Protein AF-A0A932K5R3-F1 (afdb_monomer_lite)

Structure (mmCIF, N/CA/C/O backbone):
data_AF-A0A932K5R3-F1
#
_entry.id   AF-A0A932K5R3-F1
#
loop_
_atom_site.group_PDB
_atom_site.id
_atom_site.type_symbol
_atom_site.label_atom_id
_atom_site.label_alt_id
_atom_site.label_comp_id
_atom_site.label_asym_id
_atom_site.label_entity_id
_atom_site.label_seq_id
_atom_site.pdbx_PDB_ins_code
_atom_site.Cartn_x
_atom_site.Cartn_y
_atom_site.Cartn_z
_atom_site.occupancy
_atom_site.B_iso_or_equiv
_atom_site.auth_seq_id
_atom_site.auth_comp_id
_atom_site.auth_asym_id
_atom_site.auth_atom_id
_atom_site.pdbx_PDB_model_num
ATOM 1 N N . MET A 1 1 ? -23.236 1.433 16.968 1.00 66.75 1 MET A N 1
ATOM 2 C CA . MET A 1 1 ? -21.764 1.515 16.979 1.00 66.75 1 MET A CA 1
ATOM 3 C C . MET A 1 1 ? -21.253 0.696 18.147 1.00 66.75 1 MET A C 1
ATOM 5 O O . MET A 1 1 ? -21.890 0.719 19.198 1.00 66.75 1 MET A O 1
ATOM 9 N N . MET A 1 2 ? -20.186 -0.071 17.937 1.00 86.25 2 MET A N 1
ATOM 10 C CA . MET A 1 2 ? -19.552 -0.888 18.974 1.00 86.25 2 MET A CA 1
ATOM 11 C C . MET A 1 2 ? -18.861 0.007 20.013 1.00 86.25 2 MET A C 1
ATOM 13 O O . MET A 1 2 ? -18.422 1.105 19.679 1.00 86.25 2 MET A O 1
ATOM 17 N N . THR A 1 3 ? -18.779 -0.429 21.274 1.00 94.00 3 THR A N 1
ATOM 18 C CA . THR A 1 3 ? -17.983 0.296 22.279 1.00 94.00 3 THR A CA 1
ATOM 19 C C . THR A 1 3 ? -16.505 -0.046 22.130 1.00 94.00 3 THR A C 1
ATOM 21 O O . THR A 1 3 ? -16.163 -1.153 21.709 1.00 94.00 3 THR A O 1
ATOM 24 N N . GLU A 1 4 ? -15.633 0.875 22.531 1.00 94.44 4 GLU A N 1
ATOM 25 C CA . GLU A 1 4 ? -14.185 0.662 22.528 1.00 94.44 4 GLU A CA 1
ATOM 26 C C . GLU A 1 4 ? -13.789 -0.573 23.349 1.00 94.44 4 GLU A C 1
ATOM 28 O O . GLU A 1 4 ? -13.061 -1.431 22.861 1.00 94.44 4 GLU A O 1
ATOM 33 N N . ALA A 1 5 ? -14.354 -0.734 24.550 1.00 96.00 5 ALA A N 1
ATOM 34 C CA . ALA A 1 5 ? -14.078 -1.882 25.411 1.00 96.00 5 ALA A CA 1
ATOM 35 C C . ALA A 1 5 ? -14.437 -3.220 24.742 1.00 96.00 5 ALA A C 1
ATOM 37 O O . ALA A 1 5 ? -13.679 -4.185 24.832 1.00 96.00 5 ALA A O 1
ATOM 38 N N . THR A 1 6 ? -15.572 -3.284 24.036 1.00 95.00 6 THR A N 1
ATOM 39 C CA . THR A 1 6 ? -15.975 -4.489 23.294 1.00 95.00 6 THR A CA 1
ATOM 40 C C . THR A 1 6 ? -15.024 -4.769 22.129 1.00 95.00 6 THR A C 1
ATOM 42 O O . THR A 1 6 ? -14.670 -5.923 21.895 1.00 95.00 6 THR A O 1
ATOM 45 N N . MET A 1 7 ? -14.593 -3.731 21.406 1.00 96.00 7 MET A N 1
ATOM 46 C CA . MET A 1 7 ? -13.663 -3.861 20.278 1.00 96.00 7 MET A CA 1
ATOM 47 C C . MET A 1 7 ? -12.280 -4.319 20.725 1.00 96.00 7 MET A C 1
ATOM 49 O O . MET A 1 7 ? -11.738 -5.265 20.156 1.00 96.00 7 MET A O 1
ATOM 53 N N . LEU A 1 8 ? -11.746 -3.727 21.790 1.00 96.38 8 LEU A N 1
ATOM 54 C CA . LEU A 1 8 ? -10.459 -4.123 22.355 1.00 96.38 8 LEU A CA 1
ATOM 55 C C . LEU A 1 8 ? -10.489 -5.545 22.923 1.00 96.38 8 LEU A C 1
ATOM 57 O O . LEU A 1 8 ? -9.521 -6.277 22.748 1.00 96.38 8 LEU A O 1
ATOM 61 N N . ALA A 1 9 ? -11.593 -5.971 23.546 1.00 96.69 9 ALA A N 1
ATOM 62 C CA . ALA A 1 9 ? -11.739 -7.352 24.010 1.00 96.69 9 ALA A CA 1
ATOM 63 C C . ALA A 1 9 ? -11.690 -8.360 22.848 1.00 96.69 9 ALA A C 1
ATOM 65 O O . ALA A 1 9 ? -11.030 -9.391 22.961 1.00 96.69 9 ALA A O 1
ATOM 66 N N . LYS A 1 10 ? -12.333 -8.037 21.717 1.00 95.94 10 LYS A N 1
ATOM 67 C CA . LYS A 1 10 ? -12.293 -8.847 20.490 1.00 95.94 10 LYS A CA 1
ATOM 68 C C . LYS A 1 10 ? -10.869 -8.936 19.922 1.00 95.94 10 LYS A C 1
ATOM 70 O O . LYS A 1 10 ? -10.383 -10.033 19.657 1.00 95.94 10 LYS A O 1
ATOM 75 N N . ILE A 1 11 ? -10.167 -7.802 19.829 1.00 96.44 11 ILE A N 1
ATOM 76 C CA . ILE A 1 11 ? -8.760 -7.752 19.390 1.00 96.44 11 ILE A CA 1
ATOM 77 C C . ILE A 1 11 ? -7.864 -8.573 20.331 1.00 96.44 11 ILE A C 1
ATOM 79 O O . ILE A 1 11 ? -7.038 -9.358 19.872 1.00 96.44 11 ILE A O 1
ATOM 83 N N . ALA A 1 12 ? -8.044 -8.446 21.649 1.00 97.81 12 ALA A N 1
ATOM 84 C CA . ALA A 1 12 ? -7.272 -9.189 22.646 1.00 97.81 12 ALA A CA 1
ATOM 85 C C . ALA A 1 12 ? -7.528 -10.706 22.597 1.00 97.81 12 ALA A C 1
ATOM 87 O O . ALA A 1 12 ? -6.641 -11.487 22.938 1.00 97.81 12 ALA A O 1
ATOM 88 N N . ALA A 1 13 ? -8.714 -11.125 22.148 1.00 97.69 13 ALA A N 1
ATOM 89 C CA . ALA A 1 13 ? -9.039 -12.525 21.885 1.00 97.69 13 ALA A CA 1
ATOM 90 C C . ALA A 1 13 ? -8.421 -13.062 20.576 1.00 97.69 13 ALA A C 1
ATOM 92 O O . ALA A 1 13 ? -8.561 -14.249 20.282 1.00 97.69 13 ALA A O 1
ATOM 93 N N . GLY A 1 14 ? -7.726 -12.219 19.801 1.00 97.50 14 GLY A N 1
ATOM 94 C CA . GLY A 1 14 ? -7.122 -12.582 18.516 1.00 97.50 14 GLY A CA 1
ATOM 95 C C . GLY A 1 14 ? -8.114 -12.616 17.352 1.00 97.50 14 GLY A C 1
ATOM 96 O O . GLY A 1 14 ? -7.800 -13.164 16.299 1.00 97.50 14 GLY A O 1
ATOM 97 N N . GLU A 1 15 ? -9.311 -12.057 17.528 1.00 97.00 15 GLU A N 1
ATOM 98 C CA . GLU A 1 15 ? -10.321 -11.988 16.476 1.00 97.00 15 GLU A CA 1
ATOM 99 C C . GLU A 1 15 ? -10.122 -10.758 15.574 1.00 97.00 15 GLU A C 1
ATOM 101 O O . GLU A 1 15 ? -9.736 -9.678 16.026 1.00 97.00 15 GLU A O 1
ATOM 106 N N . THR A 1 16 ? -10.466 -10.896 14.294 1.00 96.31 16 THR A N 1
ATOM 107 C CA . THR A 1 16 ? -10.411 -9.822 13.292 1.00 96.31 16 THR A CA 1
ATOM 108 C C . THR A 1 16 ? -11.631 -8.901 13.344 1.00 96.31 16 THR A C 1
ATOM 110 O O . THR A 1 16 ? -12.762 -9.345 13.557 1.00 96.31 16 THR A O 1
ATOM 113 N N . VAL A 1 17 ? -11.409 -7.604 13.107 1.00 95.19 17 VAL A N 1
ATOM 114 C CA . VAL A 1 17 ? -12.472 -6.614 12.871 1.00 95.19 17 VAL A CA 1
ATOM 115 C C . VAL A 1 17 ? -12.795 -6.615 11.377 1.00 95.19 17 VAL A C 1
ATOM 117 O O . VAL A 1 17 ? -11.997 -6.164 10.565 1.00 95.19 17 VAL A O 1
ATOM 120 N N . GLU A 1 18 ? -13.958 -7.142 11.009 1.00 94.31 18 GLU A N 1
ATOM 121 C CA . GLU A 1 18 ? -14.312 -7.463 9.617 1.00 94.31 18 GLU A CA 1
ATOM 122 C C . GLU A 1 18 ? -15.305 -6.474 8.991 1.00 94.31 18 GLU A C 1
ATOM 124 O O . GLU A 1 18 ? -15.591 -6.541 7.799 1.00 94.31 18 GLU A O 1
ATOM 129 N N . SER A 1 19 ? -15.885 -5.560 9.777 1.00 94.38 19 SER A N 1
ATOM 130 C CA . SER A 1 19 ? -16.866 -4.600 9.257 1.00 94.38 19 SER A CA 1
ATOM 131 C C . SER A 1 19 ? -16.892 -3.290 10.032 1.00 94.38 19 SER A C 1
ATOM 133 O O . SER A 1 19 ? -16.572 -3.242 11.219 1.00 94.38 19 SER A O 1
ATOM 135 N N . MET A 1 20 ? -17.391 -2.233 9.384 1.00 92.81 20 MET A N 1
ATOM 136 C CA . MET A 1 20 ? -17.586 -0.917 10.008 1.00 92.81 20 MET A CA 1
ATOM 137 C C . MET A 1 20 ? -18.475 -0.968 11.261 1.00 92.81 20 MET A C 1
ATOM 139 O O . MET A 1 20 ? -18.300 -0.169 12.172 1.00 92.81 20 MET A O 1
ATOM 143 N N . ALA A 1 21 ? -19.417 -1.915 11.347 1.00 93.56 21 ALA A N 1
ATOM 144 C CA . ALA A 1 21 ? -20.284 -2.062 12.517 1.00 93.56 21 ALA A CA 1
ATOM 145 C C 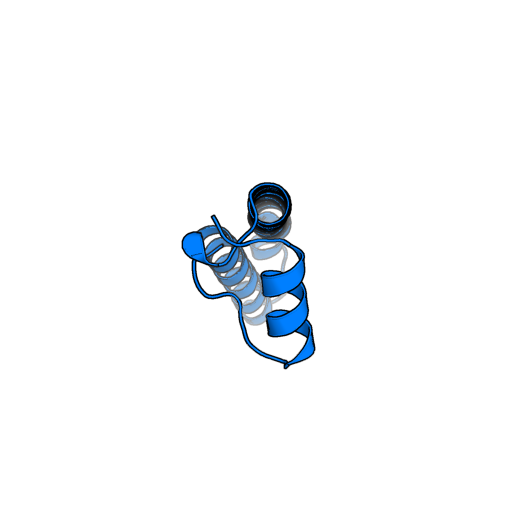. ALA A 1 21 ? -19.525 -2.522 13.778 1.00 93.56 21 ALA A C 1
ATOM 147 O O . ALA A 1 21 ? -20.002 -2.292 14.892 1.00 93.56 21 ALA A O 1
ATOM 148 N N . GLN A 1 22 ? -18.362 -3.157 13.596 1.00 94.69 22 GLN A N 1
ATOM 149 C CA . GLN A 1 22 ? -17.478 -3.636 14.662 1.00 94.69 22 GLN A CA 1
ATOM 150 C C . GLN A 1 22 ? -16.416 -2.602 15.070 1.00 94.69 22 GLN A C 1
ATOM 152 O O . GLN A 1 22 ? -15.613 -2.878 15.958 1.00 94.69 22 GLN A O 1
ATOM 157 N N . MET A 1 23 ? -16.407 -1.426 14.437 1.00 96.00 23 MET A N 1
ATOM 158 C CA . MET A 1 23 ? -15.447 -0.357 14.700 1.00 96.00 23 MET A CA 1
ATOM 159 C C . MET A 1 23 ? -16.065 0.720 15.596 1.00 96.00 23 MET A C 1
ATOM 161 O O . MET A 1 23 ? -17.272 0.985 15.548 1.00 96.00 23 MET A O 1
ATOM 165 N N . THR A 1 24 ? -15.224 1.363 16.404 1.00 96.44 24 THR A N 1
ATOM 166 C CA . THR A 1 24 ? -15.521 2.707 16.911 1.00 96.44 24 THR A CA 1
ATOM 167 C C . THR A 1 24 ? -15.283 3.726 15.794 1.00 96.44 24 THR A C 1
ATOM 169 O O . THR A 1 24 ? -14.552 3.447 14.843 1.00 96.44 24 THR A O 1
ATOM 172 N N . GLU A 1 25 ? -15.872 4.920 15.897 1.00 95.44 25 GLU A N 1
ATOM 173 C CA . GLU A 1 25 ? -15.636 5.962 14.884 1.00 95.44 25 GLU A CA 1
ATOM 174 C C . GLU A 1 25 ? -14.171 6.406 14.848 1.00 95.44 25 GLU A C 1
ATOM 176 O O . GLU A 1 25 ? -13.608 6.525 13.767 1.00 95.44 25 GLU A O 1
ATOM 181 N N . GLU A 1 26 ? -13.519 6.545 16.006 1.00 95.38 26 GLU A N 1
ATOM 182 C CA . GLU A 1 26 ? -12.090 6.881 16.074 1.00 95.38 26 GLU A CA 1
ATOM 183 C C . GLU A 1 26 ? -11.212 5.812 15.407 1.00 95.38 26 GLU A C 1
ATOM 185 O O . GLU A 1 26 ? -10.290 6.131 14.658 1.00 95.38 26 GLU A O 1
ATOM 190 N N . TYR A 1 27 ? -11.507 4.527 15.629 1.00 96.38 27 TYR A N 1
ATOM 191 C CA . TYR A 1 27 ? -10.774 3.445 14.972 1.00 96.38 27 TYR A CA 1
ATOM 192 C C . TYR A 1 27 ? -10.959 3.492 13.458 1.00 96.38 27 TYR A C 1
ATOM 194 O O . TYR A 1 27 ? -9.995 3.360 12.709 1.00 96.38 27 TYR A O 1
ATOM 202 N N . LYS A 1 28 ? -12.197 3.708 13.006 1.00 96.12 28 LYS A N 1
ATOM 203 C CA . LYS A 1 28 ? -12.528 3.811 11.586 1.00 96.12 28 LYS A CA 1
ATOM 204 C C . LYS A 1 28 ? -11.819 4.994 10.924 1.00 96.12 28 LYS A C 1
ATOM 206 O O . LYS A 1 28 ? -11.289 4.830 9.830 1.00 96.12 28 LYS A O 1
ATOM 211 N N . GLU A 1 29 ? -11.799 6.158 11.567 1.00 97.12 29 GLU A N 1
ATOM 212 C CA . GLU A 1 29 ? -11.118 7.350 11.054 1.00 97.12 29 GLU A CA 1
ATOM 213 C C . GLU A 1 29 ? -9.609 7.115 10.921 1.00 97.12 29 GLU A C 1
ATOM 215 O O . GLU A 1 29 ? -9.037 7.335 9.854 1.00 97.12 29 GLU A O 1
ATOM 220 N N . ASN A 1 30 ? -8.978 6.574 11.964 1.00 97.44 30 ASN A N 1
ATOM 221 C CA . ASN A 1 30 ? -7.551 6.262 11.937 1.00 97.44 30 ASN A CA 1
ATOM 222 C C . ASN A 1 30 ? -7.208 5.177 10.907 1.00 97.44 30 ASN A C 1
ATOM 224 O O . ASN A 1 30 ? -6.207 5.304 10.201 1.00 97.44 30 ASN A O 1
ATOM 228 N N . LEU A 1 31 ? -8.041 4.139 10.779 1.00 96.69 31 LEU A N 1
ATOM 229 C CA . LEU A 1 31 ? -7.867 3.110 9.756 1.00 96.69 31 LEU A CA 1
ATOM 230 C C . LEU A 1 31 ? -7.980 3.711 8.353 1.00 96.69 31 LEU A C 1
ATOM 232 O O . LEU A 1 31 ? -7.152 3.417 7.502 1.00 96.69 31 LEU A O 1
ATOM 236 N N . MET A 1 32 ? -8.958 4.583 8.115 1.00 97.19 32 MET A N 1
ATOM 237 C CA . MET A 1 32 ? -9.120 5.245 6.822 1.00 97.19 32 MET A CA 1
ATOM 238 C C . MET A 1 32 ? -7.911 6.122 6.481 1.00 97.19 32 MET A C 1
ATOM 240 O O . MET A 1 32 ? -7.407 6.043 5.364 1.00 97.19 32 MET A O 1
ATOM 244 N N . HIS A 1 33 ? -7.400 6.907 7.435 1.00 98.19 33 HIS A N 1
ATOM 245 C CA . HIS A 1 33 ? -6.171 7.678 7.230 1.00 98.19 33 HIS A CA 1
ATOM 246 C C . HIS A 1 33 ? -4.977 6.777 6.910 1.00 98.19 33 HIS A C 1
ATOM 248 O O . HIS A 1 33 ? -4.223 7.075 5.986 1.00 98.19 33 HIS A O 1
ATOM 254 N N . LEU A 1 34 ? -4.816 5.668 7.637 1.00 97.94 34 LEU A N 1
ATOM 255 C CA . LEU A 1 34 ? -3.748 4.707 7.381 1.00 97.94 34 LEU A CA 1
ATOM 256 C C . LEU A 1 34 ? -3.854 4.103 5.975 1.00 97.94 34 LEU A C 1
ATOM 258 O O . LEU A 1 34 ? -2.877 4.144 5.234 1.00 97.94 34 LEU A O 1
ATOM 262 N N . MET A 1 35 ? -5.027 3.585 5.604 1.00 97.81 35 MET A N 1
ATOM 263 C CA . MET A 1 35 ? -5.250 2.946 4.302 1.00 97.81 35 MET A CA 1
ATOM 264 C C . MET A 1 35 ? -5.000 3.920 3.148 1.00 97.81 35 MET A C 1
ATOM 266 O O . MET A 1 35 ? -4.313 3.564 2.197 1.00 97.81 35 MET A O 1
ATOM 270 N N . LEU A 1 36 ? -5.466 5.169 3.267 1.00 98.06 36 LEU A N 1
ATOM 271 C CA . LEU A 1 36 ? -5.220 6.207 2.262 1.00 98.06 36 LEU A CA 1
ATOM 272 C C . LEU A 1 36 ? -3.730 6.537 2.126 1.00 98.06 36 LEU A C 1
ATOM 274 O O . LEU A 1 36 ? -3.212 6.558 1.014 1.00 98.06 36 LEU A O 1
ATOM 278 N N . MET A 1 37 ? -3.022 6.738 3.243 1.00 98.31 37 MET A N 1
ATOM 279 C CA . MET A 1 37 ? -1.575 6.980 3.203 1.00 98.31 37 MET A CA 1
ATOM 280 C C . MET A 1 37 ? -0.819 5.804 2.579 1.00 98.31 37 MET A C 1
ATOM 282 O O . MET A 1 37 ? 0.183 6.017 1.896 1.00 98.31 37 MET A O 1
ATOM 286 N N . GLN A 1 38 ? -1.284 4.573 2.803 1.00 98.38 38 GLN A N 1
ATOM 287 C CA . GLN A 1 38 ? -0.659 3.387 2.234 1.00 98.38 38 GLN A CA 1
ATOM 288 C C . GLN A 1 38 ? -0.924 3.290 0.729 1.00 98.38 38 GLN A C 1
ATOM 290 O O . GLN A 1 38 ? 0.030 3.147 -0.028 1.00 98.38 38 GLN A O 1
ATOM 295 N N . ALA A 1 39 ? -2.169 3.493 0.287 1.00 98.31 39 ALA A N 1
ATOM 296 C CA . ALA A 1 39 ? -2.525 3.550 -1.132 1.00 98.31 39 ALA A CA 1
ATOM 297 C C . ALA A 1 39 ? -1.720 4.623 -1.889 1.00 98.31 39 ALA A C 1
ATOM 299 O O . ALA A 1 39 ? -1.144 4.346 -2.943 1.00 98.31 39 ALA A O 1
ATOM 300 N N . ASP A 1 40 ? -1.615 5.829 -1.320 1.00 98.44 40 ASP A N 1
ATOM 301 C CA . ASP A 1 40 ? -0.828 6.925 -1.894 1.00 98.44 40 ASP A CA 1
ATOM 302 C C . ASP A 1 40 ? 0.669 6.584 -1.956 1.00 98.44 40 ASP A C 1
ATOM 304 O O . ASP A 1 40 ? 1.351 6.958 -2.914 1.00 98.44 40 ASP A O 1
ATOM 308 N N . SER A 1 41 ? 1.186 5.863 -0.956 1.00 98.31 41 SER A N 1
ATOM 309 C CA . SER A 1 41 ? 2.594 5.453 -0.908 1.00 98.31 41 SER A CA 1
ATOM 310 C C . SER A 1 41 ? 2.932 4.433 -1.994 1.00 98.31 41 SER A C 1
ATOM 312 O O . SER A 1 41 ? 3.935 4.625 -2.685 1.00 98.31 41 SER A O 1
ATOM 314 N N . GLU A 1 42 ? 2.090 3.415 -2.202 1.00 98.50 42 GLU A N 1
ATOM 315 C CA . GLU A 1 42 ? 2.298 2.427 -3.275 1.00 98.50 42 GLU A CA 1
ATOM 316 C C . GLU A 1 42 ? 2.182 3.084 -4.652 1.00 98.50 42 GLU A C 1
ATOM 318 O O . GLU A 1 42 ? 3.032 2.887 -5.524 1.00 98.50 42 GLU A O 1
ATOM 323 N N . LEU A 1 43 ? 1.196 3.972 -4.832 1.00 98.12 43 LEU A N 1
ATOM 324 C CA . LEU A 1 43 ? 1.043 4.726 -6.073 1.00 98.12 43 LEU A CA 1
ATOM 325 C C . LEU A 1 43 ? 2.294 5.567 -6.365 1.00 98.12 43 LEU A C 1
ATOM 327 O O . LEU A 1 43 ? 2.854 5.508 -7.464 1.00 98.12 43 LEU A O 1
ATOM 331 N N . ALA A 1 44 ? 2.758 6.340 -5.381 1.00 98.25 44 ALA A N 1
ATOM 332 C CA . ALA A 1 44 ? 3.950 7.168 -5.518 1.00 98.25 44 ALA A CA 1
ATOM 333 C C . ALA A 1 44 ? 5.210 6.326 -5.781 1.00 98.25 44 ALA A C 1
ATOM 335 O O . ALA A 1 44 ? 6.022 6.698 -6.636 1.00 98.25 44 ALA A O 1
ATOM 336 N N . GLY A 1 45 ? 5.357 5.191 -5.093 1.00 97.12 45 GLY A N 1
ATOM 337 C CA . GLY A 1 45 ? 6.440 4.229 -5.292 1.00 97.12 45 GLY A CA 1
ATOM 338 C C . GLY A 1 45 ? 6.462 3.677 -6.716 1.00 97.12 45 GLY A C 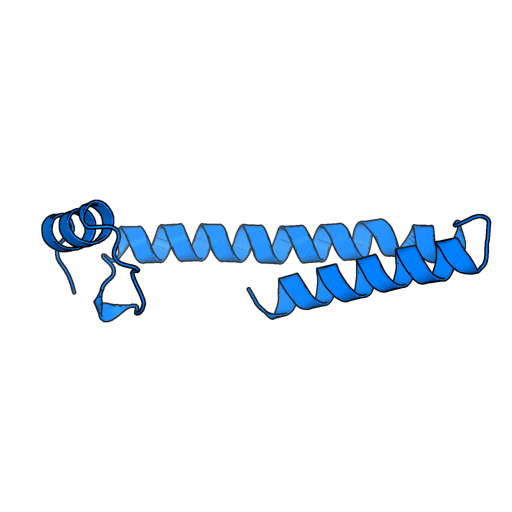1
ATOM 339 O O . GLY A 1 45 ? 7.479 3.801 -7.408 1.00 97.12 45 GLY A O 1
ATOM 340 N N . GLY A 1 46 ? 5.322 3.173 -7.198 1.00 97.50 46 GLY A N 1
ATOM 341 C CA . GLY A 1 46 ? 5.160 2.673 -8.564 1.00 97.50 46 GLY A CA 1
ATOM 342 C C . GLY A 1 46 ? 5.550 3.716 -9.614 1.00 97.50 46 GLY A C 1
ATOM 343 O O . GLY A 1 46 ? 6.390 3.452 -10.480 1.00 97.50 46 GLY A O 1
ATOM 344 N N . TYR A 1 47 ? 5.042 4.949 -9.497 1.00 97.81 47 TYR A N 1
ATOM 345 C CA . TYR A 1 47 ? 5.433 6.048 -10.393 1.00 97.81 47 TYR A CA 1
ATOM 346 C C . TYR A 1 47 ? 6.921 6.412 -10.289 1.00 97.81 47 TYR A C 1
ATOM 348 O O . TYR A 1 47 ? 7.545 6.744 -11.303 1.00 97.81 47 TYR A O 1
ATOM 356 N N . GLY A 1 48 ? 7.507 6.322 -9.094 1.00 97.62 48 GLY A N 1
ATOM 357 C CA . GLY A 1 48 ? 8.934 6.542 -8.864 1.00 97.62 48 GLY A CA 1
ATOM 358 C C . GLY A 1 48 ? 9.828 5.555 -9.624 1.00 97.62 48 GLY A C 1
ATOM 359 O O . GLY A 1 48 ? 10.910 5.939 -10.083 1.00 97.62 48 GLY A O 1
ATOM 360 N N . TYR A 1 49 ? 9.364 4.318 -9.826 1.00 97.50 49 TYR A N 1
ATOM 361 C CA . TYR A 1 49 ? 10.111 3.271 -10.530 1.00 97.50 49 TYR A CA 1
ATOM 362 C C . TYR A 1 49 ? 9.917 3.254 -12.053 1.00 97.50 49 TYR A C 1
ATOM 364 O O . TYR A 1 49 ? 10.806 2.769 -12.760 1.00 97.50 49 TYR A O 1
ATOM 372 N N . ILE A 1 50 ? 8.850 3.857 -12.598 1.00 98.06 50 ILE A N 1
ATOM 373 C CA . ILE A 1 50 ? 8.592 3.910 -14.055 1.00 98.06 50 ILE A CA 1
ATOM 374 C C . ILE A 1 50 ? 9.826 4.327 -14.884 1.00 98.06 50 ILE A C 1
ATOM 376 O O . ILE A 1 50 ? 10.152 3.636 -15.858 1.00 98.06 50 ILE A O 1
ATOM 380 N N . PRO A 1 51 ? 10.575 5.400 -14.542 1.00 98.06 51 PRO A N 1
ATOM 381 C CA . PRO A 1 51 ? 11.729 5.812 -15.341 1.00 98.06 51 PRO A CA 1
ATOM 382 C C . PRO A 1 51 ? 12.817 4.735 -15.432 1.00 98.06 51 PRO A C 1
ATOM 384 O O . PRO A 1 51 ? 13.576 4.706 -16.407 1.00 98.06 51 PRO A O 1
ATOM 387 N N . PHE A 1 52 ? 12.910 3.852 -14.435 1.00 97.88 52 PHE A N 1
ATOM 388 C CA . PHE A 1 52 ? 13.938 2.820 -14.355 1.00 97.88 52 PHE A CA 1
ATOM 389 C C . PHE A 1 52 ? 13.673 1.623 -15.268 1.00 97.88 52 PHE A C 1
ATOM 391 O O . PHE A 1 52 ? 14.639 0.982 -15.675 1.00 97.88 52 PHE A O 1
ATOM 398 N N . ILE A 1 53 ? 12.435 1.409 -15.729 1.00 98.12 53 ILE A N 1
ATOM 399 C CA . ILE A 1 53 ? 12.129 0.417 -16.778 1.00 98.12 53 ILE A CA 1
ATOM 400 C C . ILE A 1 53 ? 12.987 0.698 -18.022 1.00 98.12 53 ILE A C 1
ATOM 402 O O . ILE A 1 53 ? 13.614 -0.181 -18.610 1.00 98.12 53 ILE A O 1
ATOM 406 N N . SER A 1 54 ? 13.097 1.966 -18.423 1.00 97.19 54 SER A N 1
ATOM 407 C CA . SER A 1 54 ? 13.926 2.339 -19.574 1.00 97.19 54 SER A CA 1
ATOM 408 C C . SER A 1 54 ? 15.435 2.259 -19.296 1.00 97.19 54 SER A C 1
ATOM 410 O O . SER A 1 54 ? 16.205 2.019 -20.228 1.00 97.19 54 SER A O 1
ATOM 412 N N . LYS A 1 55 ? 15.851 2.388 -18.030 1.00 97.81 55 LYS A N 1
ATOM 413 C CA . LYS A 1 55 ? 17.261 2.454 -17.605 1.00 97.81 55 LYS A CA 1
ATOM 414 C C . LYS A 1 55 ? 17.863 1.103 -17.211 1.00 97.81 55 LYS A C 1
ATOM 416 O O . LYS A 1 55 ? 19.082 1.020 -17.111 1.00 97.81 55 LYS A O 1
ATOM 421 N N . ALA A 1 56 ? 17.045 0.076 -16.980 1.00 97.88 56 ALA A N 1
ATOM 422 C CA . ALA A 1 56 ? 17.535 -1.245 -16.599 1.00 97.88 56 ALA A CA 1
ATOM 423 C C . ALA A 1 56 ? 18.485 -1.829 -17.679 1.00 97.88 56 ALA A C 1
ATOM 425 O O . ALA A 1 56 ? 18.202 -1.661 -18.876 1.00 97.88 56 ALA A O 1
ATOM 426 N N . PRO A 1 57 ? 19.611 -2.465 -17.284 1.00 98.00 57 PRO A N 1
ATOM 427 C CA . PRO A 1 57 ? 20.707 -2.782 -18.204 1.00 98.00 57 PRO A CA 1
ATOM 428 C C . PRO A 1 57 ? 20.414 -3.944 -19.158 1.00 98.00 57 PRO A C 1
ATOM 430 O O . PRO A 1 57 ? 20.905 -3.938 -20.289 1.00 98.00 57 PRO A O 1
ATOM 433 N N . THR A 1 58 ? 19.601 -4.916 -18.744 1.00 98.56 58 THR A N 1
ATOM 434 C CA . THR A 1 58 ? 19.210 -6.068 -19.572 1.00 98.56 58 THR A CA 1
ATOM 435 C C . THR A 1 58 ? 17.702 -6.127 -19.807 1.00 98.56 58 THR A C 1
ATOM 437 O O . THR A 1 58 ? 16.916 -5.530 -19.079 1.00 98.56 58 THR A O 1
ATOM 440 N N . VAL A 1 59 ? 17.268 -6.866 -20.834 1.00 98.31 59 VAL A N 1
ATOM 441 C CA . VAL A 1 59 ? 15.833 -7.087 -21.107 1.00 98.31 59 VAL A CA 1
ATOM 442 C C . VAL A 1 59 ? 15.137 -7.800 -19.943 1.00 98.31 59 VAL A C 1
ATOM 444 O O . VAL A 1 59 ? 13.990 -7.487 -19.641 1.00 98.31 59 VAL A O 1
ATOM 447 N N . GLU A 1 60 ? 15.834 -8.716 -19.273 1.00 98.44 60 GLU A N 1
ATOM 448 C CA . GLU A 1 60 ? 15.315 -9.425 -18.103 1.00 98.44 60 GLU A CA 1
ATOM 449 C C . GLU A 1 60 ? 15.038 -8.458 -16.948 1.00 98.44 60 GLU A C 1
ATOM 451 O O . GLU A 1 60 ? 13.923 -8.408 -16.436 1.00 98.44 60 GLU A O 1
ATOM 456 N N . GLU A 1 61 ? 15.994 -7.593 -16.609 1.00 98.31 61 GLU A N 1
ATOM 457 C CA . GLU A 1 61 ? 15.790 -6.594 -15.554 1.00 98.31 61 GLU A CA 1
ATOM 458 C C . GLU A 1 61 ? 14.721 -5.561 -15.936 1.00 98.31 61 GLU A C 1
ATOM 460 O O . GLU A 1 61 ? 13.968 -5.113 -15.074 1.00 98.31 61 GLU A O 1
ATOM 465 N N . LYS A 1 62 ? 14.590 -5.207 -17.224 1.00 98.50 62 LYS A N 1
ATOM 466 C CA . LYS A 1 62 ? 13.478 -4.362 -17.701 1.00 98.50 62 LYS A CA 1
ATOM 467 C C . LYS A 1 62 ? 12.125 -5.000 -17.406 1.00 98.50 62 LYS A C 1
ATOM 469 O O . LYS A 1 62 ? 11.209 -4.295 -16.989 1.00 98.50 62 LYS A O 1
ATOM 474 N N . HIS A 1 63 ? 12.003 -6.307 -17.635 1.00 98.50 63 HIS A N 1
ATOM 475 C CA . HIS A 1 63 ? 10.779 -7.046 -17.353 1.00 98.50 63 HIS A CA 1
ATOM 476 C C . HIS A 1 63 ? 10.484 -7.089 -15.850 1.00 98.50 63 HIS A C 1
ATOM 478 O O . HIS A 1 63 ? 9.356 -6.805 -15.462 1.00 98.50 63 HIS A O 1
ATOM 484 N N . VAL A 1 64 ? 11.499 -7.338 -15.015 1.00 98.44 64 VAL A N 1
ATOM 485 C CA . VAL A 1 64 ? 11.355 -7.332 -13.548 1.00 98.44 64 VAL A CA 1
ATOM 486 C C . VAL A 1 64 ? 10.879 -5.971 -13.040 1.00 98.44 64 VAL A C 1
ATOM 488 O O . VAL A 1 64 ? 9.884 -5.906 -12.328 1.00 98.44 64 VAL A O 1
ATOM 491 N N . VAL A 1 65 ? 11.531 -4.873 -13.440 1.00 98.25 65 VAL A N 1
ATOM 492 C CA . VAL A 1 65 ? 11.138 -3.526 -12.985 1.00 98.25 65 VAL A CA 1
ATOM 493 C C . VAL A 1 65 ? 9.737 -3.158 -13.482 1.00 98.25 65 VAL A C 1
ATOM 495 O O . VAL A 1 65 ? 8.981 -2.523 -12.754 1.00 98.25 65 VAL A O 1
ATOM 498 N N . ALA A 1 66 ? 9.364 -3.563 -14.700 1.00 98.50 66 ALA A N 1
ATOM 499 C CA . ALA A 1 66 ? 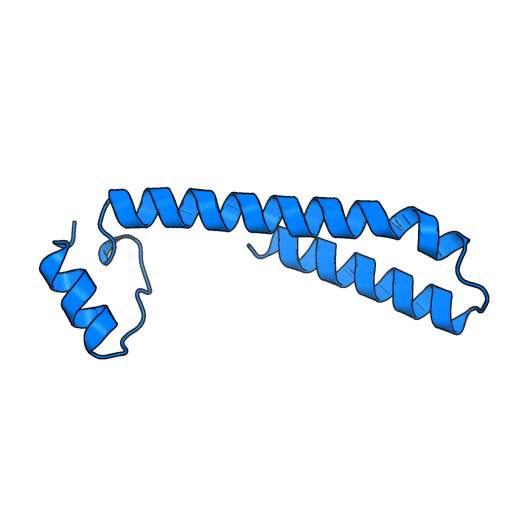8.006 -3.355 -15.196 1.00 98.50 66 ALA A CA 1
ATOM 500 C C . ALA A 1 66 ? 6.965 -4.133 -14.373 1.00 98.50 66 ALA A C 1
ATOM 502 O O . ALA A 1 66 ? 5.923 -3.567 -14.057 1.00 98.50 66 ALA A O 1
ATOM 503 N N . GLY A 1 67 ? 7.268 -5.378 -13.988 1.00 98.50 67 GLY A N 1
ATOM 504 C CA . GLY A 1 67 ? 6.417 -6.181 -13.107 1.00 98.50 67 GLY A CA 1
ATOM 505 C C . GLY A 1 67 ? 6.269 -5.566 -11.715 1.00 98.50 67 GLY A C 1
ATOM 506 O O . GLY A 1 67 ? 5.155 -5.443 -11.227 1.00 98.50 67 GLY A O 1
ATOM 507 N N . MET A 1 68 ? 7.359 -5.067 -11.123 1.00 98.25 68 MET A N 1
ATOM 508 C CA . MET A 1 68 ? 7.292 -4.342 -9.846 1.00 98.25 68 MET A CA 1
ATOM 509 C C . MET A 1 68 ? 6.352 -3.133 -9.937 1.00 98.25 68 MET A C 1
ATOM 511 O O . MET A 1 68 ? 5.509 -2.939 -9.073 1.00 98.25 68 MET A O 1
ATOM 515 N N . VAL A 1 69 ? 6.461 -2.326 -11.000 1.00 98.56 69 VAL A N 1
ATOM 516 C CA . VAL A 1 69 ? 5.559 -1.181 -11.202 1.00 98.56 69 VAL A CA 1
ATOM 517 C C . VAL A 1 69 ? 4.104 -1.636 -11.335 1.00 98.56 69 VAL A C 1
ATOM 519 O O . VAL A 1 69 ? 3.225 -0.993 -10.772 1.00 98.56 69 VAL A O 1
ATOM 522 N N . GLU A 1 70 ? 3.835 -2.714 -12.073 1.00 98.38 70 GLU A N 1
ATOM 523 C CA . GLU A 1 70 ? 2.484 -3.275 -12.188 1.00 98.38 70 GLU A CA 1
ATOM 524 C C . GLU A 1 70 ? 1.919 -3.670 -10.817 1.00 98.38 70 GLU A C 1
ATOM 526 O O . GLU A 1 70 ? 0.788 -3.296 -10.500 1.00 98.38 70 GLU A O 1
ATOM 531 N N . GLU A 1 71 ? 2.714 -4.361 -10.000 1.00 98.44 71 GLU A N 1
ATOM 532 C CA . GLU A 1 71 ? 2.325 -4.780 -8.652 1.00 98.44 71 GLU A CA 1
ATOM 533 C C . GLU A 1 71 ? 2.006 -3.579 -7.756 1.00 98.44 71 GLU A C 1
ATOM 535 O O . GLU A 1 71 ? 0.924 -3.553 -7.176 1.00 98.44 71 GLU A O 1
ATOM 540 N N . GLU A 1 72 ? 2.851 -2.541 -7.713 1.00 98.31 72 GLU A N 1
ATOM 541 C CA . GLU A 1 72 ? 2.595 -1.373 -6.851 1.00 98.31 72 GLU A CA 1
ATOM 542 C C . GLU A 1 72 ? 1.338 -0.592 -7.252 1.00 98.31 72 GLU A C 1
ATOM 544 O O . GLU A 1 72 ? 0.558 -0.157 -6.400 1.00 98.31 72 GLU A O 1
ATOM 549 N N . ILE A 1 73 ? 1.081 -0.446 -8.556 1.00 98.06 73 ILE A N 1
ATOM 550 C CA . ILE A 1 73 ? -0.167 0.171 -9.030 1.00 98.06 73 ILE A CA 1
ATOM 551 C C . ILE A 1 73 ? -1.372 -0.714 -8.676 1.00 98.06 73 ILE A C 1
ATOM 553 O O . ILE A 1 73 ? -2.435 -0.198 -8.319 1.00 98.06 73 ILE A O 1
ATOM 557 N N . GLY A 1 74 ? -1.207 -2.038 -8.739 1.00 98.31 74 GLY A N 1
ATOM 558 C CA . GLY A 1 74 ? -2.201 -3.004 -8.281 1.00 98.31 74 GLY A CA 1
ATOM 559 C C . GLY A 1 74 ? -2.487 -2.890 -6.781 1.00 98.31 74 GLY A C 1
ATOM 560 O O . GLY A 1 74 ? -3.654 -2.833 -6.392 1.00 98.31 74 GLY A O 1
ATOM 561 N N . HIS A 1 75 ? -1.451 -2.793 -5.944 1.00 98.50 75 HIS A N 1
ATOM 562 C CA . HIS A 1 75 ? -1.575 -2.609 -4.497 1.00 98.50 75 HIS A CA 1
ATOM 563 C C . HIS A 1 75 ? -2.340 -1.327 -4.165 1.00 98.50 75 HIS A C 1
ATOM 565 O O . HIS A 1 75 ? -3.319 -1.379 -3.420 1.00 98.50 75 HIS A O 1
ATOM 571 N N . ALA A 1 76 ? -1.970 -0.204 -4.788 1.00 98.06 76 ALA A N 1
ATOM 572 C CA . ALA A 1 76 ? -2.653 1.074 -4.598 1.00 98.06 76 ALA A CA 1
ATOM 573 C C . ALA A 1 76 ? -4.144 1.022 -4.973 1.00 98.06 76 ALA A C 1
ATOM 575 O O . ALA A 1 76 ? -4.955 1.720 -4.374 1.00 98.06 76 ALA A O 1
ATOM 576 N N . HIS A 1 77 ? -4.514 0.212 -5.970 1.00 97.25 77 HIS A N 1
ATOM 577 C CA . HIS A 1 77 ? -5.905 0.055 -6.398 1.00 97.25 77 HIS A CA 1
ATOM 578 C C . HIS A 1 77 ? -6.751 -0.803 -5.444 1.00 97.25 77 HIS A C 1
ATOM 580 O O . HIS A 1 77 ? -7.968 -0.627 -5.390 1.00 97.25 77 HIS A O 1
ATOM 586 N N . ILE A 1 78 ? -6.128 -1.762 -4.753 1.00 96.75 78 ILE A N 1
ATOM 587 C CA . ILE A 1 78 ? -6.813 -2.715 -3.866 1.00 96.75 78 ILE A CA 1
ATOM 588 C C . ILE A 1 78 ? -7.031 -2.137 -2.461 1.00 96.75 78 ILE A C 1
ATOM 590 O O . ILE A 1 78 ? -8.007 -2.517 -1.808 1.00 96.75 78 ILE A O 1
ATOM 594 N N . MET A 1 79 ? -6.120 -1.275 -2.000 1.00 93.12 79 MET A N 1
ATOM 595 C CA . MET A 1 79 ? -6.211 -0.572 -0.711 1.00 93.12 79 MET A CA 1
ATOM 596 C C . MET A 1 79 ? -7.456 0.318 -0.627 1.00 93.12 79 MET A C 1
ATOM 598 O O . MET A 1 79 ? -8.088 0.307 0.456 1.00 93.12 79 MET A O 1
#

Foldseek 3Di:
DDDPVQLVVCVVVVHDDDDPVSDDPVRVVVVVVVLLVQLVVLLVVLVVLVVCLVVPPDPVVNVVSPVSSVVSPVSSVVD

Secondary structure (DSSP, 8-state):
---HHHHHHHHHTT----SGGGS-HHHHHHHHHHHHHHHHHHHHHHHHHHHHHHH-SSHHHHHHHHHHHHHHHHHHHH-

pLDDT: mean 96.64, std 3.87, range [66.75, 98.56]

Sequence (79 aa):
MMTEATMLAKIAAGETVESMAQMTEEYKENLMHLMLMQADSELAGGYGYIPFISKAPTVEEKHVVAGMVEEEIGHAHIM

Radius of gyration: 18.78 Å; chains: 1; bounding box: 42×20×46 Å

=== Feature glossary ===
The record interleaves many kinds of information about one protein. Here is each kind framed as the question it answers.

Q: What are the backbone torsion angles?
A: φ (phi) and ψ (psi) are the two rotatable backbone dihedrals per residue: φ is the C(i-1)–N–Cα–C torsion, ψ is the N–Cα–C–N(i+1) torsion, both in degrees on (−180°, 180°]. α-helical residues cluster near (−60°, −45°); β-strand residues near (−120°, +130°). A Ramachandran plot is simply a scatter of (φ, ψ) for every residue.

Q: What is the amino-acid chain?
A: This is the polypeptide sequence — one letter per residue, N-terminus first. Length ranges from a few dozen residues for small domains to over a thousand for large multi-domain proteins.

Q: How mobile is each atom in the crystal?
A: For experimental (PDB) structures, the B-factor (temperature factor) quantifies the positional spread of each atom in the crystal — a combination of thermal vibration and static disorder — in units of Å². High B-factors mark flexible loops or poorly resolved regions; l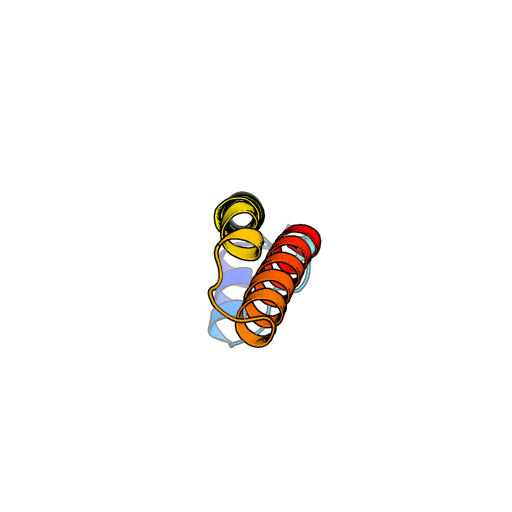ow B-factors mark the rigid, well-ordered core.

Q: Are the domains correctly placed relative to each other?
A: Predicted Aligned Error (PAE) is an AlphaFold confidence matrix: entry (i, j) is the expected error in the position of residue j, in ångströms, when the prediction is superimposed on the true structure at residue i. Low PAE within a block of residues means that block is internally rigid and well-predicted; high PAE between two blocks means their relative placement is uncertain even if each block individually is confident.

Q: How confident is the AlphaFold model at each residue?
A: pLDDT is the predicted lDDT-Cα score: AlphaFold's confidence that the local environment of each residue (all inter-atomic distances within 15 Å) is correctly placed. It is a per-residue number between 0 and 100, with higher meaning more reliable.

Q: What family and function is it annotated with?
A: Functional annotations link the protein to curated databases. InterPro entries identify conserved domains and families by matching the sequence against member-database signatures (Pfam, PROSITE, CDD, …). Gene Ontology (GO) terms describe molecular function, biological process, and cellular component in a controlled vocabulary. CATH places the structure in a hierarchical fold classification (Class/Architecture/Topology/Homologous-superfamily). The organism is the source species.

Q: How big and how compact is the whole molecule?
A: Three whole-structure scalars: the radius of gyration (RMS distance of Cα from centroid, in Å), the count of Cα–Cα contacts (pairs closer than 8 Å and separated by more than four residues in sequence — i.e. tertiary, not local, contacts), and the bounding-box dimensions. Together they distinguish compact globular folds from extended fibres or disordered chains.

Q: What known structures does this most resemble?
A: The Foldseek neighbor list gives the closest experimentally determined structures in the PDB, ranked by structural alignment. TM-score near 1 means near-identical fold; near 0.3 means only rough topology match. This is how one finds what a novel AlphaFold prediction most resembles in the solved-structure universe.

Q: Which residues are buried vs exposed?
A: SASA measures how much of the protein is reachable by solvent. It is computed by rolling a water-sized probe over the atomic surface and summing the exposed area (Å²). Per-residue SASA distinguishes core (buried, low SASA) from surface (exposed, high SASA) residues; total SASA is a whole-molecule size measure.

Q: Wh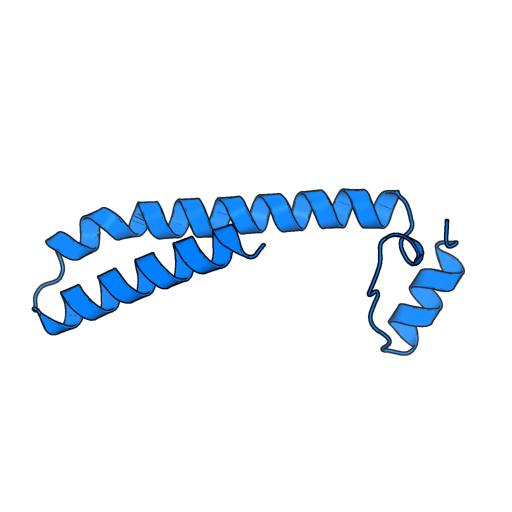ich residues are in helices, strands, or loops?
A: Eight-state secondary structure (DSSP): H is the canonical α-helix, G the tighter 3₁₀-helix, I the wider π-helix; E/B are β-structure, T and S are turns and bends, and '-' is everything else. DSSP derives these from the pattern of main-chain N–H···O=C hydrogen bonds, not from the sequence.

Q: Where is each backbone atom in 3D?
A: Structure coordinates are given as an mmCIF _atom_site loop: one row per atom with element, residue name, chain id, sequence number, and x/y/z position in Å. Only the four main-chain atoms per residue are included here; side chains are omitted to keep the record compact.

Q: What if only a Cα trace is available?
A: Three-state secondary structure (P-SEA) collapses the eight DSSP classes into helix (a), strand (b), and coil (c). P-SEA assigns these from Cα geometry alone — distances and angles — without requiring backbone oxygens, so it works on any Cα trace.

Q: What do the rendered images show?
A: The six renders 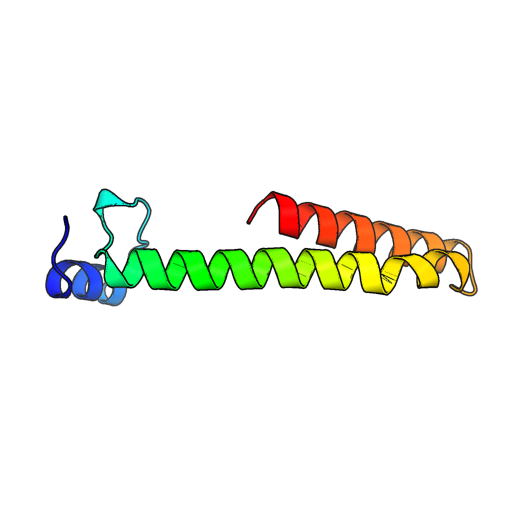are orthographic views along the three Cartesian axes in both directions. Representation (cartoon, sticks, or surface) and color scheme (sequence-rainbow or by-chain) vary across proteins so the training set covers all the common visualization conventions.

Q: What does the local fold look like, residue by residue?
A: Foldseek's 3Di representation compresses backbone geometry into a per-residue letter drawn from a learned twenty-state alphabet. It captures the tertiary interaction pattern around each residue — which residues are packed against it in space, regardless of where they are in sequence.

Q: What do the diagnostic plots show?
A: The contact map is a binary N×N matrix image: pixel (i, j) is dark where Cα_i and Cα_j are within 8 Å and |i−j|>4. Because the |i−j|>4 filter removes local helical contacts, off-diagonal stripes parallel to the main diagonal indicate parallel β-sheets; stripes perpendicular to it indicate antiparallel β-sheets. The Ramachandran plot scatters every residue's (φ, ψ) pair against the sterically allowed regions. The PAE heatmap renders the predicted-aligned-error matrix.